Protein AF-A0ABD5YTR4-F1 (afdb_monomer_lite)

Radius of gyration: 25.45 Å; chains: 1; bounding box: 61×33×57 Å

pLDDT: mean 81.11, std 17.21, range [32.84, 97.5]

Secondary structure (DSSP, 8-state):
-----GGGS-HHHHHHHHTT---HHHHHHHHHHHHHTT--HHHHHHHHHHHHHHHTTS--------------HHHHHHHHHHHHHHHHHHHHHHHHHHTSEEEEEEEEEEETTEEEEEEEEEEE--SSGGGPEEEEEEEEE-TT--EEEEEEEEEEETT--------

Foldseek 3Di:
DLPDALVVDDLVRLLVVLVPDLDLVSLVVNLVSCVVPVVDPSSNVSSVVSSVVNVVVDDDDDDDDDDPDPPDPVNVVVVVVQQVVLQVLCQVPVCVVVVFAWPAWDDWDDDPFKIKTKTWTQPDADVVNQFTKIWIKIWIAGNVNHTPDMDTPDIDGNVDDDPPDDD

Sequence (167 aa):
MTAIEPSEHTIDELENEIETIDDPDELQSMFKAEADNKDRKGAKVLIERRLSEVEDGEEESEATTDTDSGMDESDFADREADLIAIRNRVREVAADLIGRDLDGISSIRREEDNWTVVVNLVERHSVPDTQDIIGRYEVHLDSDGEITGYHRLSRYRRSYTDYEGWC

Organism: NCBI:txid2934937

Structure (mmCIF, N/CA/C/O backbone):
data_AF-A0ABD5YTR4-F1
#
_entry.id   AF-A0ABD5YTR4-F1
#
loop_
_atom_site.group_PDB
_atom_site.id
_atom_site.type_symbol
_atom_site.label_atom_id
_atom_site.label_alt_id
_atom_site.label_comp_id
_atom_site.label_asym_id
_atom_site.label_entity_id
_atom_site.label_seq_id
_atom_site.pdbx_PDB_ins_code
_atom_site.Cartn_x
_atom_site.Cartn_y
_atom_site.Cartn_z
_atom_site.occupancy
_atom_site.B_iso_or_equiv
_atom_site.auth_seq_id
_atom_site.auth_comp_id
_atom_site.auth_asym_id
_atom_site.auth_atom_id
_atom_site.pdbx_PDB_model_num
ATOM 1 N N . MET A 1 1 ? 44.044 -4.246 -31.433 1.00 41.69 1 MET A N 1
ATOM 2 C CA . MET A 1 1 ? 44.566 -2.874 -31.271 1.00 41.69 1 MET A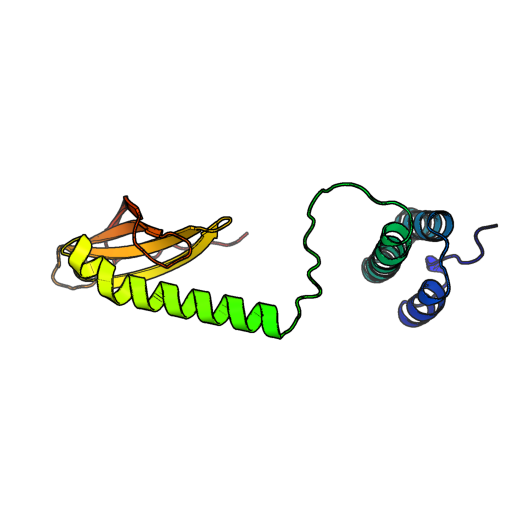 CA 1
ATOM 3 C C . MET A 1 1 ? 43.369 -2.092 -30.793 1.00 41.69 1 MET A C 1
ATOM 5 O O . MET A 1 1 ? 42.509 -1.848 -31.618 1.00 41.69 1 MET A O 1
ATOM 9 N N . THR A 1 2 ? 43.241 -1.848 -29.491 1.00 49.78 2 THR A N 1
ATOM 10 C CA . THR A 1 2 ? 42.126 -1.063 -28.941 1.00 49.78 2 THR A CA 1
ATOM 11 C C . THR A 1 2 ? 42.264 0.342 -29.508 1.00 49.78 2 THR A C 1
ATOM 13 O O . THR A 1 2 ? 43.309 0.963 -29.299 1.00 49.78 2 THR A O 1
ATOM 16 N N . ALA A 1 3 ? 41.329 0.775 -30.351 1.00 60.47 3 ALA A N 1
ATOM 17 C CA . ALA A 1 3 ? 41.557 1.972 -31.157 1.00 60.47 3 ALA A CA 1
ATOM 18 C C . ALA A 1 3 ? 41.200 3.263 -30.408 1.00 60.47 3 ALA A C 1
ATOM 20 O O . ALA A 1 3 ? 41.679 4.329 -30.791 1.00 60.47 3 ALA A O 1
ATOM 21 N N . ILE A 1 4 ? 40.402 3.162 -29.340 1.00 67.69 4 ILE A N 1
ATOM 22 C CA . ILE A 1 4 ? 39.799 4.314 -28.671 1.00 67.69 4 ILE A CA 1
ATOM 23 C C . ILE A 1 4 ? 40.094 4.258 -27.169 1.00 67.69 4 ILE A C 1
ATOM 25 O O . ILE A 1 4 ? 39.755 3.296 -26.478 1.00 67.69 4 ILE A O 1
ATOM 29 N N . GLU A 1 5 ? 40.741 5.305 -26.657 1.00 76.06 5 GLU A N 1
ATOM 30 C CA . GLU A 1 5 ? 40.964 5.500 -25.225 1.00 76.06 5 GLU A CA 1
ATOM 31 C C . GLU A 1 5 ? 39.857 6.405 -24.673 1.00 76.06 5 GLU A C 1
ATOM 33 O O . GLU A 1 5 ? 39.923 7.616 -24.880 1.00 76.06 5 GLU A O 1
ATOM 38 N N . PRO A 1 6 ? 38.861 5.890 -23.929 1.00 73.25 6 PRO A N 1
ATOM 39 C CA . PRO A 1 6 ? 37.705 6.689 -23.514 1.00 73.25 6 PRO A CA 1
ATOM 40 C C . PRO A 1 6 ? 38.107 7.927 -22.703 1.00 73.25 6 PRO A C 1
ATOM 42 O O . PRO A 1 6 ? 37.467 8.977 -22.802 1.00 73.25 6 PRO A O 1
ATOM 45 N N . SER A 1 7 ? 39.220 7.853 -21.963 1.00 75.75 7 SER A N 1
ATOM 46 C CA . SER A 1 7 ? 39.796 8.964 -21.204 1.00 75.75 7 SER A CA 1
ATOM 47 C C . SER A 1 7 ? 40.191 10.174 -22.053 1.00 75.75 7 SER A C 1
ATOM 49 O O . SER A 1 7 ? 40.208 11.282 -21.515 1.00 75.75 7 SER A O 1
ATOM 51 N N . GLU A 1 8 ? 40.488 9.999 -23.339 1.00 81.94 8 GLU A N 1
ATOM 52 C CA . GLU A 1 8 ? 40.930 11.074 -24.238 1.00 81.94 8 GLU A CA 1
ATOM 53 C C . GLU A 1 8 ? 39.763 11.823 -24.904 1.00 81.94 8 GLU A C 1
ATOM 55 O O . GLU A 1 8 ? 39.975 12.890 -25.477 1.00 81.94 8 GLU A O 1
ATOM 60 N N . HIS A 1 9 ? 38.527 11.335 -24.746 1.00 82.31 9 HIS A N 1
ATOM 61 C CA . HIS A 1 9 ? 37.323 11.931 -25.329 1.00 82.31 9 HIS A CA 1
ATOM 62 C C . HIS A 1 9 ? 36.439 12.611 -24.271 1.00 82.31 9 HIS A C 1
ATOM 64 O O . HIS A 1 9 ? 36.420 12.244 -23.081 1.00 82.31 9 HIS A O 1
ATOM 70 N N . THR A 1 10 ? 35.694 13.639 -24.691 1.00 84.62 10 THR A N 1
ATOM 71 C CA . THR A 1 10 ? 34.573 14.172 -23.898 1.00 84.62 10 THR A CA 1
ATOM 72 C C . THR A 1 10 ? 33.401 13.185 -23.892 1.00 84.62 10 THR A C 1
ATOM 74 O O . THR A 1 10 ? 33.370 12.257 -24.690 1.00 84.62 10 THR A O 1
ATOM 77 N N . ILE A 1 11 ? 32.448 13.347 -22.968 1.00 80.62 11 ILE A N 1
ATOM 78 C CA . ILE A 1 11 ? 31.315 12.410 -22.835 1.00 80.62 11 ILE A CA 1
ATOM 79 C C . ILE A 1 11 ? 30.480 12.380 -24.125 1.00 80.62 11 ILE A C 1
ATOM 81 O O . ILE A 1 11 ? 30.140 11.299 -24.589 1.00 80.62 11 ILE A O 1
ATOM 85 N N . ASP A 1 12 ? 30.222 13.544 -24.726 1.00 83.12 12 ASP A N 1
ATOM 86 C CA . ASP A 1 12 ? 29.440 13.658 -25.962 1.00 83.12 12 ASP A CA 1
ATOM 87 C C . ASP A 1 12 ? 30.175 13.059 -27.178 1.00 83.12 12 ASP A C 1
ATOM 89 O O . ASP A 1 12 ? 29.565 12.441 -28.048 1.00 83.12 12 ASP A O 1
ATOM 93 N N . GLU A 1 13 ? 31.501 13.217 -27.254 1.00 80.31 13 GLU A N 1
ATOM 94 C CA . GLU A 1 13 ? 32.315 12.599 -28.313 1.00 80.31 13 GLU A CA 1
ATOM 95 C C . GLU A 1 13 ? 32.375 11.079 -28.154 1.00 80.31 13 GLU A C 1
ATOM 97 O O . GLU A 1 13 ? 32.257 10.352 -29.137 1.00 80.31 13 GLU A O 1
ATOM 102 N N . LEU A 1 14 ? 32.516 10.612 -26.913 1.00 85.44 14 LEU A N 1
ATOM 103 C CA . LEU A 1 14 ? 32.580 9.198 -26.577 1.00 85.44 14 LEU A CA 1
ATOM 104 C C . LEU A 1 14 ? 31.257 8.476 -26.874 1.00 85.44 14 LEU A C 1
ATOM 106 O O . LEU A 1 14 ? 31.293 7.346 -27.343 1.00 85.44 14 LEU A O 1
ATOM 110 N N . GLU A 1 15 ? 30.107 9.119 -26.643 1.00 83.88 15 GLU A N 1
ATOM 111 C CA . GLU A 1 15 ? 28.789 8.560 -26.979 1.00 83.88 15 GLU A CA 1
ATOM 112 C C . GLU A 1 15 ? 28.691 8.208 -28.470 1.00 83.88 15 GLU A C 1
ATOM 114 O O . GLU A 1 15 ? 28.446 7.053 -28.806 1.00 83.88 15 GLU A O 1
ATOM 119 N N . ASN A 1 16 ? 28.992 9.168 -29.351 1.00 85.06 16 ASN A N 1
ATOM 120 C CA . ASN A 1 16 ? 28.934 8.959 -30.802 1.00 85.06 16 ASN A CA 1
ATOM 121 C C . ASN A 1 16 ? 29.906 7.872 -31.284 1.00 85.06 16 ASN A C 1
ATOM 123 O O . ASN A 1 16 ? 29.646 7.194 -32.276 1.00 85.06 16 ASN A O 1
ATOM 127 N N . GLU A 1 17 ? 31.060 7.739 -30.628 1.00 83.38 17 GLU A N 1
ATOM 128 C CA . GLU A 1 17 ? 32.090 6.788 -31.039 1.00 83.38 17 GLU A CA 1
ATOM 129 C C . GLU A 1 17 ? 31.747 5.359 -30.591 1.00 83.38 17 GLU A C 1
ATOM 131 O O . GLU A 1 17 ? 31.846 4.427 -31.389 1.00 83.38 17 GLU A O 1
ATOM 136 N N . ILE A 1 18 ? 31.235 5.199 -29.364 1.00 88.12 18 ILE A N 1
ATOM 137 C CA . ILE A 1 18 ? 30.754 3.923 -28.809 1.00 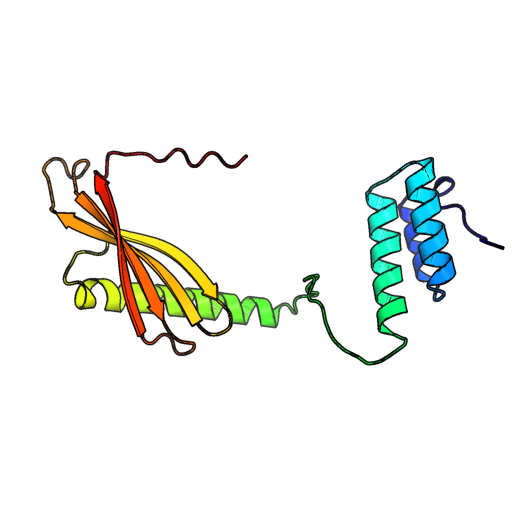88.12 18 ILE A CA 1
ATOM 138 C C . ILE A 1 18 ? 29.589 3.353 -29.626 1.00 88.12 18 ILE A C 1
ATOM 140 O O . ILE A 1 18 ? 29.544 2.146 -29.859 1.00 88.12 18 ILE A O 1
ATOM 144 N N . GLU A 1 19 ? 28.667 4.195 -30.103 1.00 85.62 19 GLU A N 1
ATOM 145 C CA . GLU A 1 19 ? 27.536 3.752 -30.934 1.00 85.62 19 GLU A CA 1
ATOM 146 C C . GLU A 1 19 ? 27.977 3.021 -32.215 1.00 85.62 19 GLU A C 1
ATOM 148 O O . GLU A 1 19 ? 27.234 2.199 -32.743 1.00 85.62 19 GLU A O 1
ATOM 153 N N . THR A 1 20 ? 29.195 3.273 -32.707 1.00 83.75 20 THR A N 1
ATOM 154 C CA . THR A 1 20 ? 29.733 2.624 -33.916 1.00 83.75 20 THR A CA 1
ATOM 155 C C . THR A 1 20 ? 30.479 1.314 -33.659 1.00 83.75 20 THR A C 1
ATOM 157 O O . THR A 1 20 ? 30.909 0.667 -34.614 1.00 83.75 20 THR A O 1
ATOM 160 N N . ILE A 1 21 ? 30.650 0.927 -32.391 1.00 86.00 21 ILE A N 1
ATOM 161 C CA . ILE A 1 21 ? 31.361 -0.288 -31.983 1.00 86.00 21 ILE A CA 1
ATOM 162 C C . ILE A 1 21 ? 30.332 -1.390 -31.722 1.00 86.00 21 ILE A C 1
ATOM 164 O O . ILE A 1 21 ? 29.450 -1.226 -30.883 1.00 86.00 21 ILE A O 1
ATOM 168 N N . ASP A 1 22 ? 30.456 -2.503 -32.444 1.00 84.88 22 ASP A N 1
ATOM 169 C CA . ASP A 1 22 ? 29.619 -3.707 -32.307 1.00 84.88 22 ASP A CA 1
ATOM 170 C C . ASP A 1 22 ? 30.404 -4.901 -31.722 1.00 84.88 22 ASP A C 1
ATOM 172 O O . ASP A 1 22 ? 29.929 -6.030 -31.753 1.00 84.88 22 ASP A O 1
ATOM 176 N N . ASP A 1 23 ? 31.633 -4.684 -31.244 1.00 85.44 23 ASP A N 1
ATOM 177 C CA . ASP A 1 23 ? 32.506 -5.733 -30.707 1.00 85.44 23 ASP A CA 1
ATOM 178 C C . ASP A 1 23 ? 32.511 -5.685 -29.161 1.00 85.44 23 ASP A C 1
ATOM 180 O O . ASP A 1 23 ? 32.930 -4.673 -28.579 1.00 85.44 23 ASP A O 1
ATOM 184 N N . PRO A 1 24 ? 32.037 -6.739 -28.467 1.00 84.19 24 PRO A N 1
ATOM 185 C CA . PRO A 1 24 ? 31.904 -6.725 -27.010 1.00 84.19 24 PRO A CA 1
ATOM 186 C C . PRO A 1 24 ? 33.261 -6.768 -26.290 1.00 84.19 24 PRO A C 1
ATOM 188 O O . PRO A 1 24 ? 33.425 -6.144 -25.238 1.00 84.19 24 PRO A O 1
ATOM 191 N N . ASP A 1 25 ? 34.270 -7.433 -26.863 1.00 84.06 25 ASP A N 1
ATOM 192 C CA . ASP A 1 25 ? 35.627 -7.478 -26.307 1.00 84.06 25 ASP A CA 1
ATOM 193 C C . ASP A 1 25 ? 36.282 -6.081 -26.326 1.00 84.06 25 ASP A C 1
ATOM 195 O O . ASP A 1 25 ? 37.015 -5.695 -25.398 1.00 84.06 25 ASP A O 1
ATOM 199 N N . GLU A 1 26 ? 36.009 -5.291 -27.368 1.00 85.62 26 GLU A N 1
ATOM 200 C CA . GLU A 1 26 ? 36.447 -3.900 -27.470 1.00 85.62 26 GLU A CA 1
ATOM 201 C C . GLU A 1 26 ? 35.757 -3.014 -26.421 1.00 85.62 26 GLU A C 1
ATOM 203 O O . GLU A 1 26 ? 36.444 -2.315 -25.667 1.00 85.62 26 GLU A O 1
ATOM 208 N N . LEU A 1 27 ? 34.432 -3.115 -26.279 1.00 87.69 27 LEU A N 1
ATOM 209 C CA . LEU A 1 27 ? 33.657 -2.370 -25.277 1.00 87.69 27 LEU A CA 1
ATOM 210 C C . LEU A 1 27 ? 34.077 -2.714 -23.836 1.00 87.69 27 LEU A C 1
ATOM 212 O O . LEU A 1 27 ? 34.276 -1.818 -23.008 1.00 87.69 27 LEU A O 1
ATOM 216 N N . GLN A 1 28 ? 34.323 -3.992 -23.534 1.00 87.00 28 GLN A N 1
ATOM 217 C CA . GLN A 1 28 ? 34.813 -4.429 -22.223 1.00 87.00 28 GLN A CA 1
ATOM 218 C C . GLN A 1 28 ? 36.216 -3.874 -21.918 1.00 87.00 28 GLN A C 1
ATOM 220 O O . GLN A 1 28 ? 36.509 -3.445 -20.792 1.00 87.00 28 GLN A O 1
ATOM 225 N N . SER A 1 29 ? 37.088 -3.827 -22.929 1.00 85.69 29 SER A N 1
ATOM 226 C CA . SER A 1 29 ? 38.416 -3.219 -22.813 1.00 85.69 29 SER A CA 1
ATOM 227 C C . SER A 1 29 ? 38.331 -1.715 -22.529 1.00 85.69 29 SER A C 1
ATOM 229 O O . SER A 1 29 ? 39.086 -1.208 -21.693 1.00 85.69 29 SER A O 1
ATOM 231 N N . MET A 1 30 ? 37.390 -1.007 -23.163 1.00 86.00 30 MET A N 1
ATOM 232 C CA . MET A 1 30 ? 37.139 0.418 -22.918 1.00 86.00 30 MET A CA 1
ATOM 233 C C . MET A 1 30 ? 36.603 0.667 -21.505 1.00 86.00 30 MET A C 1
ATOM 235 O O . MET A 1 30 ? 37.095 1.561 -20.815 1.00 86.00 30 MET A O 1
ATOM 239 N N . PHE A 1 31 ? 35.659 -0.148 -21.028 1.00 86.25 31 PHE A N 1
ATOM 240 C CA . PHE A 1 31 ? 35.114 -0.024 -19.672 1.00 86.25 31 PHE A CA 1
ATOM 241 C C . PHE A 1 31 ? 36.212 -0.149 -18.612 1.00 86.25 31 PHE A C 1
ATOM 243 O O . PHE A 1 31 ? 36.304 0.655 -17.678 1.00 86.25 31 PHE A O 1
ATOM 250 N N . LYS A 1 32 ? 37.094 -1.139 -18.788 1.00 84.06 32 LYS A N 1
ATOM 251 C CA . LYS A 1 32 ? 38.245 -1.348 -17.913 1.00 84.06 32 LYS A CA 1
ATOM 252 C C . LYS A 1 32 ? 39.224 -0.173 -17.968 1.00 84.06 32 LYS A C 1
ATOM 254 O O . LYS A 1 32 ? 39.640 0.312 -16.919 1.00 84.06 32 LYS A O 1
ATOM 259 N N . ALA A 1 33 ? 39.538 0.328 -19.163 1.00 85.56 33 ALA A N 1
ATOM 260 C CA . ALA A 1 33 ? 40.408 1.489 -19.327 1.00 85.56 33 ALA A CA 1
ATOM 261 C C . ALA A 1 33 ? 39.838 2.754 -18.656 1.00 85.56 33 ALA A C 1
ATOM 263 O O . ALA A 1 33 ? 40.581 3.489 -18.006 1.00 85.56 33 ALA A O 1
ATOM 264 N N . GLU A 1 34 ? 38.525 2.996 -18.744 1.00 85.94 34 GLU A N 1
ATOM 265 C CA . GLU A 1 34 ? 37.883 4.115 -18.045 1.00 85.94 34 GLU A CA 1
ATOM 266 C C . GLU A 1 34 ? 37.918 3.914 -16.521 1.00 85.94 34 GLU A C 1
ATOM 268 O O . GLU A 1 34 ? 38.181 4.872 -15.796 1.00 85.94 34 GLU A O 1
ATOM 273 N N . ALA A 1 35 ? 37.718 2.684 -16.028 1.00 83.44 35 ALA A N 1
ATOM 274 C CA . ALA A 1 35 ? 37.803 2.356 -14.603 1.00 83.44 35 ALA A CA 1
ATOM 275 C C . ALA A 1 35 ? 39.207 2.549 -14.011 1.00 83.44 35 ALA A C 1
ATOM 277 O O . ALA A 1 35 ? 39.326 3.024 -12.884 1.00 83.44 35 ALA A O 1
ATOM 278 N N . ASP A 1 36 ? 40.250 2.203 -14.766 1.00 81.50 36 ASP A N 1
ATOM 279 C CA . ASP A 1 36 ? 41.644 2.321 -14.333 1.00 81.50 36 ASP A CA 1
ATOM 280 C C . ASP A 1 36 ? 42.201 3.756 -14.470 1.00 81.50 36 ASP A C 1
ATOM 282 O O . ASP A 1 36 ? 43.234 4.074 -13.876 1.00 81.50 36 ASP A O 1
ATOM 286 N N . ASN A 1 37 ? 41.539 4.632 -15.240 1.00 81.31 37 ASN A N 1
ATOM 287 C CA . ASN A 1 37 ? 42.034 5.974 -15.567 1.00 81.31 37 ASN A CA 1
ATOM 288 C C . ASN A 1 37 ? 41.247 7.100 -14.868 1.00 81.31 37 ASN A C 1
ATOM 290 O O . ASN A 1 37 ? 41.638 7.546 -13.788 1.00 81.31 37 ASN A O 1
ATOM 294 N N . LYS A 1 38 ? 40.156 7.593 -15.475 1.00 79.19 38 LYS A N 1
ATOM 295 C CA . LYS A 1 38 ? 39.398 8.760 -14.974 1.00 79.19 38 LYS A CA 1
ATOM 296 C C . LYS A 1 38 ? 38.159 8.390 -14.155 1.00 79.19 38 LYS A C 1
ATOM 298 O O . LYS A 1 38 ? 37.623 9.270 -13.483 1.00 79.19 38 LYS A O 1
ATOM 303 N N . ASP A 1 39 ? 37.716 7.135 -14.212 1.00 81.19 39 ASP A N 1
ATOM 304 C CA . ASP A 1 39 ? 36.553 6.588 -13.504 1.00 81.19 39 ASP A CA 1
ATOM 305 C C . ASP A 1 39 ? 35.298 7.477 -13.615 1.00 81.19 39 ASP A C 1
ATOM 307 O O . ASP A 1 39 ? 34.561 7.720 -12.652 1.00 81.19 39 ASP A O 1
ATOM 311 N N . ARG A 1 40 ? 35.056 8.044 -14.804 1.00 83.50 40 ARG A N 1
ATOM 312 C CA . ARG A 1 40 ? 33.912 8.934 -15.003 1.00 83.50 40 ARG A CA 1
ATOM 313 C C . ARG A 1 40 ? 32.657 8.087 -15.120 1.00 83.50 40 ARG A C 1
ATOM 315 O O . ARG A 1 40 ? 32.442 7.407 -16.119 1.00 83.50 40 ARG A O 1
ATOM 322 N N . LYS A 1 41 ? 31.777 8.208 -14.126 1.00 81.69 41 LYS A N 1
ATOM 323 C CA . LYS A 1 41 ? 30.485 7.504 -14.087 1.00 81.69 41 LYS A CA 1
ATOM 324 C C . LYS A 1 41 ? 29.676 7.652 -15.380 1.00 81.69 41 LYS A C 1
ATOM 326 O O . LYS A 1 41 ? 29.127 6.670 -15.849 1.00 81.69 41 LYS A O 1
ATOM 331 N N . GLY A 1 42 ? 29.655 8.848 -15.978 1.00 80.88 42 GLY A N 1
ATOM 332 C CA . GLY A 1 42 ? 28.947 9.085 -17.242 1.00 80.88 42 GLY A CA 1
ATOM 333 C C . GLY A 1 42 ? 29.511 8.279 -18.417 1.00 80.88 42 GLY A C 1
ATOM 334 O O . GLY A 1 42 ? 28.748 7.671 -19.150 1.00 80.88 42 GLY A O 1
ATOM 335 N N . ALA A 1 43 ? 30.838 8.204 -18.551 1.00 83.75 43 ALA A N 1
ATOM 336 C CA . ALA A 1 43 ? 31.485 7.413 -19.599 1.00 83.75 43 ALA A CA 1
ATOM 337 C C . ALA A 1 43 ? 31.252 5.906 -19.399 1.00 83.75 43 ALA A C 1
ATOM 339 O O . ALA A 1 43 ? 30.966 5.195 -20.353 1.00 83.75 43 ALA A O 1
ATOM 340 N N . LYS A 1 44 ? 31.306 5.429 -18.149 1.00 83.56 44 LYS A N 1
ATOM 341 C CA . LYS A 1 44 ? 31.027 4.026 -17.813 1.00 83.56 44 LYS A CA 1
ATOM 342 C C . LYS A 1 44 ? 29.609 3.599 -18.169 1.00 83.56 44 LYS A C 1
ATOM 344 O O . LYS A 1 44 ? 29.455 2.544 -18.761 1.00 83.56 44 LYS A O 1
ATOM 349 N N . VAL A 1 45 ? 28.613 4.429 -17.854 1.00 86.50 45 VAL A N 1
ATOM 350 C CA . VAL A 1 45 ? 27.205 4.154 -18.183 1.00 86.50 45 VAL A CA 1
ATOM 351 C C . VAL A 1 45 ? 26.999 4.061 -19.697 1.00 86.50 45 VAL A C 1
ATOM 353 O O . VAL A 1 45 ? 26.290 3.176 -20.157 1.00 86.50 45 VAL A O 1
ATOM 356 N N . LEU A 1 46 ? 27.649 4.927 -20.484 1.00 87.56 46 LEU A N 1
ATOM 357 C CA . LEU A 1 46 ? 27.561 4.870 -21.948 1.00 87.56 46 LEU A CA 1
ATOM 358 C C . LEU A 1 46 ? 28.166 3.580 -22.522 1.00 87.56 46 LEU A C 1
ATOM 360 O O . LEU A 1 46 ? 27.564 2.970 -23.401 1.00 87.56 46 LEU A O 1
ATOM 364 N N . ILE A 1 47 ? 29.330 3.160 -22.010 1.00 87.94 47 ILE A N 1
ATOM 365 C CA . ILE A 1 47 ? 30.003 1.923 -22.442 1.00 87.94 47 ILE A CA 1
ATOM 366 C C . ILE A 1 47 ? 29.197 0.689 -22.015 1.00 87.94 47 ILE A C 1
ATOM 368 O O . ILE A 1 47 ? 29.011 -0.219 -22.814 1.00 87.94 47 ILE A O 1
ATOM 372 N N . GLU A 1 48 ? 28.703 0.666 -20.775 1.00 86.19 48 GLU A N 1
ATOM 373 C CA . GLU A 1 48 ? 27.904 -0.431 -20.213 1.00 86.19 48 GLU A CA 1
ATOM 374 C C . GLU A 1 48 ? 26.585 -0.619 -20.970 1.00 86.19 48 GLU A C 1
ATOM 376 O O . GLU A 1 48 ? 26.254 -1.742 -21.340 1.00 86.19 48 GLU A O 1
ATOM 381 N N . ARG A 1 49 ? 25.887 0.482 -21.291 1.00 86.12 49 ARG A N 1
ATOM 382 C CA . ARG A 1 49 ? 24.672 0.458 -22.116 1.00 86.12 49 ARG A CA 1
ATOM 383 C C . ARG A 1 49 ? 24.933 -0.213 -23.462 1.00 86.12 49 ARG A C 1
ATOM 385 O O . ARG A 1 49 ? 24.217 -1.134 -23.833 1.00 86.12 49 ARG A O 1
ATOM 392 N N . ARG A 1 50 ? 25.986 0.214 -24.165 1.00 88.38 50 ARG A N 1
ATOM 393 C CA . ARG A 1 50 ? 26.308 -0.336 -25.484 1.00 88.38 50 ARG A CA 1
ATOM 394 C C . ARG A 1 50 ? 26.758 -1.792 -25.421 1.00 88.38 50 ARG A C 1
ATOM 396 O O . ARG A 1 50 ? 26.412 -2.569 -26.303 1.00 88.38 50 ARG A O 1
ATOM 403 N N . LEU A 1 51 ? 27.528 -2.152 -24.394 1.00 87.38 51 LEU A N 1
ATOM 404 C CA . LEU A 1 51 ? 27.984 -3.520 -24.171 1.00 87.38 51 LEU A CA 1
ATOM 405 C C . LEU A 1 51 ? 26.786 -4.465 -23.994 1.00 87.38 51 LEU A C 1
ATOM 407 O O . LEU A 1 51 ? 26.739 -5.484 -24.672 1.00 87.38 51 LEU A O 1
ATOM 411 N N . SER A 1 52 ? 25.779 -4.067 -23.209 1.00 80.94 52 SER A N 1
ATOM 412 C CA . SER A 1 52 ? 24.515 -4.810 -23.090 1.00 80.94 52 SER A CA 1
ATOM 413 C C . SER A 1 52 ? 23.826 -4.994 -24.445 1.00 80.94 52 SER A C 1
ATOM 415 O O . SER A 1 52 ? 23.448 -6.106 -24.790 1.00 80.94 52 SER A O 1
ATOM 417 N N . GLU A 1 53 ? 23.710 -3.929 -25.248 1.00 84.62 53 GLU A N 1
ATOM 418 C CA . GLU A 1 53 ? 23.048 -3.988 -26.562 1.00 84.62 53 GLU A CA 1
ATOM 419 C C . GLU A 1 53 ? 23.730 -4.948 -27.552 1.00 84.62 53 GLU A C 1
ATOM 421 O O . GLU A 1 53 ? 23.069 -5.495 -28.436 1.00 84.62 53 GLU A O 1
ATOM 426 N N . VAL A 1 54 ? 25.049 -5.124 -27.436 1.00 81.38 54 VAL A N 1
ATOM 427 C CA . VAL A 1 54 ? 25.845 -6.010 -28.297 1.00 81.38 54 VAL A CA 1
ATOM 428 C C . VAL A 1 54 ? 25.851 -7.446 -27.766 1.00 81.38 54 VAL A C 1
ATOM 430 O O . VAL A 1 54 ? 25.700 -8.379 -28.553 1.00 81.38 54 VAL A O 1
ATOM 433 N N . GLU A 1 55 ? 25.980 -7.635 -26.449 1.00 69.62 55 GLU A N 1
ATOM 434 C CA . GLU A 1 55 ? 25.972 -8.958 -25.808 1.00 69.62 55 GLU A CA 1
ATOM 435 C C . GLU A 1 55 ? 24.597 -9.649 -25.910 1.00 69.62 55 GLU A C 1
ATOM 437 O O . GLU A 1 55 ? 24.544 -10.860 -26.106 1.00 69.62 55 GLU A O 1
ATOM 442 N N . ASP A 1 56 ? 23.487 -8.900 -25.904 1.00 60.38 56 ASP A N 1
ATOM 443 C CA . ASP A 1 56 ? 22.135 -9.444 -26.136 1.00 60.38 56 ASP A CA 1
ATOM 444 C C . ASP A 1 56 ? 21.907 -9.945 -27.585 1.00 60.38 56 ASP A C 1
ATOM 446 O O . ASP A 1 56 ? 20.904 -10.604 -27.882 1.00 60.38 56 ASP A O 1
ATOM 450 N N . GLY A 1 57 ? 22.823 -9.642 -28.515 1.00 53.78 57 GLY A N 1
ATOM 451 C CA . GLY A 1 57 ? 22.752 -10.044 -29.923 1.00 53.78 57 GLY A CA 1
ATOM 452 C C . GLY A 1 57 ? 23.356 -11.417 -30.244 1.00 53.78 57 GLY A C 1
ATOM 453 O O . GLY A 1 57 ? 23.075 -11.962 -31.318 1.00 53.78 57 GLY A O 1
ATOM 454 N N . GLU A 1 58 ? 24.155 -11.998 -29.343 1.00 52.97 58 GLU A N 1
ATOM 455 C CA . GLU A 1 58 ? 24.879 -13.254 -29.562 1.00 52.97 58 GLU A CA 1
ATOM 456 C C . GLU A 1 58 ? 24.613 -14.260 -28.421 1.00 52.97 58 GLU A C 1
ATOM 458 O O . GLU A 1 58 ? 25.274 -14.260 -27.393 1.00 52.97 58 GLU A O 1
ATOM 463 N N . GLU A 1 59 ? 23.671 -15.176 -28.681 1.00 40.81 59 GLU A N 1
ATOM 464 C CA . GLU A 1 59 ? 23.323 -16.408 -27.936 1.00 40.81 59 GLU A CA 1
ATOM 465 C C . GLU A 1 59 ? 22.061 -16.390 -27.041 1.00 40.81 59 GLU A C 1
ATOM 467 O O . GLU A 1 59 ? 21.968 -15.763 -25.990 1.00 40.81 59 GLU A O 1
ATOM 472 N N . GLU A 1 60 ? 21.081 -17.214 -27.443 1.00 46.88 60 GLU A N 1
ATOM 473 C CA . GLU A 1 60 ? 20.008 -17.719 -26.581 1.00 46.88 60 GLU A CA 1
ATOM 474 C C . GLU A 1 60 ? 20.596 -18.513 -25.390 1.00 46.88 60 GLU A C 1
ATOM 476 O O . GLU A 1 60 ? 21.154 -19.586 -25.605 1.00 46.88 60 GLU A O 1
ATOM 481 N N . SER A 1 61 ? 20.399 -18.071 -24.139 1.00 36.09 61 SER A N 1
ATOM 482 C CA . SER A 1 61 ? 19.677 -18.823 -23.083 1.00 36.09 61 SER A CA 1
ATOM 483 C C . SER A 1 61 ? 19.856 -18.226 -21.672 1.00 36.09 61 SER A C 1
ATOM 485 O O . SER A 1 61 ? 20.968 -18.115 -21.170 1.00 36.09 61 SER A O 1
ATOM 487 N N . GLU A 1 62 ? 18.716 -17.967 -21.026 1.00 41.53 62 GLU A N 1
ATOM 488 C CA . GLU A 1 62 ? 18.431 -17.987 -19.577 1.00 41.53 62 GLU A CA 1
ATOM 489 C C . GLU A 1 62 ? 19.256 -17.121 -18.593 1.00 41.53 62 GLU A C 1
ATOM 491 O O . GLU A 1 62 ? 20.194 -17.564 -17.940 1.00 41.53 62 GLU A O 1
ATOM 496 N N . ALA A 1 63 ? 18.680 -15.939 -18.340 1.00 51.62 63 ALA A N 1
ATOM 497 C CA . ALA A 1 63 ? 18.209 -15.461 -17.033 1.00 51.62 63 ALA A CA 1
ATOM 498 C C . ALA A 1 63 ? 19.224 -15.202 -15.902 1.00 51.62 63 ALA A C 1
ATOM 500 O O . ALA A 1 63 ? 19.512 -16.085 -15.098 1.00 51.62 63 ALA A O 1
ATOM 501 N N . THR A 1 64 ? 19.490 -13.912 -15.664 1.00 38.75 64 THR A N 1
ATOM 502 C CA . THR A 1 64 ? 19.130 -13.260 -14.390 1.00 38.75 64 THR A CA 1
ATOM 503 C C . THR A 1 64 ? 18.718 -11.811 -14.635 1.00 38.75 64 THR A C 1
ATOM 505 O O . THR A 1 64 ? 19.462 -11.036 -15.221 1.00 38.75 64 THR A O 1
ATOM 508 N N . THR A 1 65 ? 17.516 -11.476 -14.178 1.00 46.62 65 THR A N 1
ATOM 509 C CA . THR A 1 65 ? 16.907 -10.146 -14.157 1.00 46.62 65 THR A CA 1
ATOM 510 C C . THR A 1 65 ? 17.772 -9.137 -13.405 1.00 46.62 65 THR A C 1
ATOM 512 O O . THR A 1 65 ? 17.856 -9.206 -12.182 1.00 46.62 65 THR A O 1
ATOM 515 N N . ASP A 1 66 ? 18.305 -8.154 -14.122 1.00 38.56 66 ASP A N 1
ATOM 516 C CA . ASP A 1 66 ? 18.468 -6.805 -13.594 1.00 38.56 66 ASP A CA 1
ATOM 517 C C . ASP A 1 66 ? 17.693 -5.862 -14.515 1.00 38.56 66 ASP A C 1
ATOM 519 O O . ASP A 1 66 ? 17.929 -5.745 -15.714 1.00 38.56 66 ASP A O 1
ATOM 523 N N . THR A 1 67 ? 16.642 -5.304 -13.932 1.00 46.12 67 THR A N 1
ATOM 524 C CA . THR A 1 67 ? 15.652 -4.439 -14.554 1.00 46.12 67 THR A CA 1
ATOM 525 C C . THR A 1 67 ? 16.303 -3.125 -14.980 1.00 46.12 67 THR A C 1
ATOM 527 O O . THR A 1 67 ? 16.344 -2.185 -14.191 1.00 46.12 67 THR A O 1
ATOM 530 N N . ASP A 1 68 ? 16.722 -3.021 -16.239 1.00 39.88 68 ASP A N 1
ATOM 531 C CA . ASP A 1 68 ? 16.629 -1.758 -16.974 1.00 39.88 68 ASP A CA 1
ATOM 532 C C . ASP A 1 68 ? 15.471 -1.892 -17.958 1.00 39.88 68 ASP A C 1
ATOM 534 O O . ASP A 1 68 ? 15.579 -2.350 -19.094 1.00 39.88 68 ASP A O 1
ATOM 538 N N . SER A 1 69 ? 14.278 -1.615 -17.442 1.00 46.62 69 SER A N 1
ATOM 539 C CA . SER A 1 69 ? 13.106 -1.534 -18.287 1.00 46.62 69 SER A CA 1
ATOM 540 C C . SER A 1 69 ? 13.224 -0.278 -19.139 1.00 46.62 69 SER A C 1
ATOM 542 O O . SER A 1 69 ? 12.918 0.824 -18.682 1.00 46.62 69 SER A O 1
ATOM 544 N N . GLY A 1 70 ? 13.519 -0.475 -20.422 1.00 47.19 70 GLY A N 1
ATOM 545 C CA . GLY A 1 70 ? 12.824 0.254 -21.477 1.00 47.19 70 GLY A CA 1
ATOM 546 C C . GLY A 1 70 ? 11.325 -0.005 -21.329 1.00 47.19 70 GLY A C 1
ATOM 547 O O . GLY A 1 70 ? 10.747 -0.818 -22.043 1.00 47.19 70 GLY A O 1
ATOM 548 N N . MET A 1 71 ? 10.711 0.592 -20.308 1.00 47.28 71 MET A N 1
ATOM 549 C CA . MET A 1 71 ? 9.298 0.433 -20.042 1.00 47.28 71 MET A CA 1
ATOM 550 C C . MET A 1 71 ? 8.556 1.174 -21.142 1.00 47.28 71 MET A C 1
ATOM 552 O O . MET A 1 71 ? 8.611 2.400 -21.251 1.00 47.28 71 MET A O 1
ATOM 556 N N . ASP A 1 72 ? 7.866 0.396 -21.960 1.00 51.62 72 ASP A N 1
ATOM 557 C CA . ASP A 1 72 ? 6.857 0.906 -22.859 1.00 51.62 72 ASP A CA 1
ATOM 558 C C . ASP A 1 72 ? 5.850 1.755 -22.051 1.00 51.62 72 ASP A C 1
ATOM 560 O O . ASP A 1 72 ? 5.358 1.343 -20.997 1.00 51.62 72 ASP A O 1
ATOM 56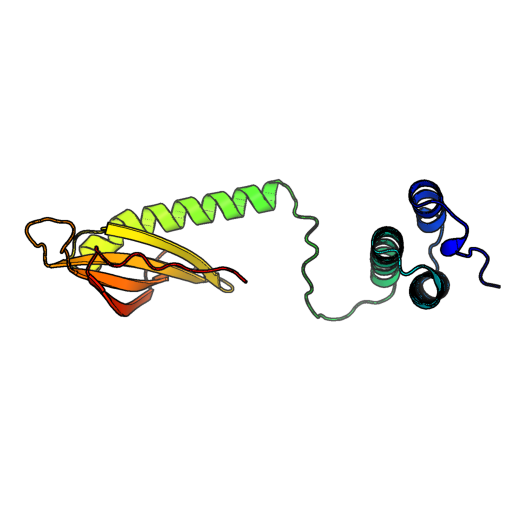4 N N . GLU A 1 73 ? 5.571 2.977 -22.514 1.00 57.06 73 GLU A N 1
ATOM 565 C CA . GLU A 1 73 ? 4.666 3.922 -21.839 1.00 57.06 73 GLU A CA 1
ATOM 566 C C . GLU A 1 73 ? 3.269 3.318 -21.586 1.00 57.06 73 GLU A C 1
ATOM 568 O O . GLU A 1 73 ? 2.578 3.720 -20.647 1.00 57.06 73 GLU A O 1
ATOM 573 N N . SER A 1 74 ? 2.844 2.332 -22.387 1.00 58.66 74 SER A N 1
ATOM 574 C CA . SER A 1 74 ? 1.579 1.625 -22.169 1.00 58.66 74 SER A CA 1
ATOM 575 C C . SER A 1 74 ? 1.652 0.619 -21.017 1.00 58.66 74 SER A C 1
ATOM 577 O O . SER A 1 74 ? 0.700 0.513 -20.246 1.00 58.66 74 SER A O 1
ATOM 579 N N . ASP A 1 75 ? 2.800 -0.027 -20.819 1.00 66.81 75 ASP A N 1
ATOM 580 C CA . ASP A 1 75 ? 3.071 -0.964 -19.724 1.00 66.81 75 ASP A CA 1
ATOM 581 C C . ASP A 1 75 ? 3.097 -0.251 -18.356 1.00 66.81 75 ASP A C 1
ATOM 583 O O . ASP A 1 75 ? 2.692 -0.807 -17.329 1.00 66.81 75 ASP A O 1
ATOM 587 N N . PHE A 1 76 ? 3.558 1.003 -18.313 1.00 58.12 76 PHE A N 1
ATOM 588 C CA . PHE A 1 76 ? 3.463 1.840 -17.111 1.00 58.12 76 PHE A CA 1
ATOM 589 C C . PHE A 1 76 ? 2.023 2.244 -16.796 1.00 58.12 76 PHE A C 1
ATOM 591 O O . PHE A 1 76 ? 1.607 2.177 -15.636 1.00 58.12 76 PHE A O 1
ATOM 598 N N . ALA A 1 77 ? 1.264 2.657 -17.813 1.00 64.44 77 ALA A N 1
ATOM 599 C CA . ALA A 1 77 ? -0.125 3.067 -17.642 1.00 64.44 77 ALA A CA 1
ATOM 600 C C . ALA A 1 77 ? -1.007 1.912 -17.136 1.00 64.44 77 ALA A C 1
ATOM 602 O O . ALA A 1 77 ? -1.867 2.128 -16.280 1.00 64.44 77 ALA A O 1
ATOM 603 N N . ASP A 1 78 ? -0.761 0.692 -17.616 1.00 75.44 78 ASP A N 1
ATOM 604 C CA . ASP A 1 78 ? -1.471 -0.516 -17.186 1.00 75.44 78 ASP A CA 1
ATOM 605 C C . ASP A 1 78 ? -1.197 -0.831 -15.701 1.00 75.44 78 ASP A C 1
ATOM 607 O O . ASP A 1 78 ? -2.122 -0.951 -14.895 1.00 75.44 78 ASP A O 1
ATOM 611 N N . ARG A 1 79 ? 0.079 -0.795 -15.283 1.00 76.31 79 ARG A N 1
ATOM 612 C CA . ARG A 1 79 ? 0.462 -0.979 -13.868 1.00 76.31 79 ARG A CA 1
ATOM 613 C C . ARG A 1 79 ? -0.102 0.106 -12.946 1.00 76.31 79 ARG A C 1
ATOM 615 O O . ARG A 1 79 ? -0.453 -0.183 -11.800 1.00 76.31 79 ARG A O 1
ATOM 622 N N . GLU A 1 80 ? -0.182 1.357 -13.401 1.00 77.62 80 GLU A N 1
ATOM 623 C CA . GLU A 1 80 ? -0.794 2.439 -12.619 1.00 77.62 80 GLU A CA 1
ATOM 624 C C . GLU A 1 80 ? -2.309 2.231 -12.456 1.00 77.62 80 GLU A C 1
ATOM 626 O O . GLU A 1 80 ? -2.851 2.414 -11.358 1.00 77.62 80 GLU A O 1
ATOM 631 N N . ALA A 1 81 ? -2.993 1.805 -13.521 1.00 78.25 81 ALA A N 1
ATOM 632 C CA . ALA A 1 81 ? -4.415 1.485 -13.477 1.00 78.25 81 ALA A CA 1
ATOM 633 C C . ALA A 1 81 ? -4.705 0.350 -12.481 1.00 78.25 81 ALA A C 1
ATOM 635 O O . ALA A 1 81 ? -5.617 0.486 -11.655 1.00 78.25 81 ALA A O 1
ATOM 636 N N . ASP A 1 82 ? -3.878 -0.699 -12.479 1.00 88.31 82 ASP A N 1
ATOM 637 C CA . ASP A 1 82 ? -3.947 -1.800 -11.515 1.00 88.31 82 ASP A CA 1
ATOM 638 C C . ASP A 1 82 ? -3.801 -1.307 -10.067 1.00 88.31 82 ASP A C 1
ATOM 640 O O . ASP A 1 82 ? -4.622 -1.625 -9.202 1.00 88.31 82 ASP A O 1
ATOM 644 N N . LEU A 1 83 ? -2.801 -0.461 -9.786 1.00 91.31 83 LEU A N 1
ATOM 645 C CA . LEU A 1 83 ? -2.581 0.105 -8.448 1.00 91.31 83 LEU A CA 1
ATOM 646 C C . LEU A 1 83 ? -3.805 0.877 -7.943 1.00 91.31 83 LEU A C 1
ATOM 648 O O . LEU A 1 83 ? -4.196 0.763 -6.774 1.00 91.31 83 LEU A O 1
ATOM 652 N N . ILE A 1 84 ? -4.422 1.674 -8.817 1.00 93.50 84 ILE A N 1
ATOM 653 C CA . ILE A 1 84 ? -5.624 2.441 -8.483 1.00 93.50 84 ILE A CA 1
ATOM 654 C C . ILE A 1 84 ? -6.807 1.500 -8.238 1.00 93.50 84 ILE A C 1
ATOM 656 O O . ILE A 1 84 ? -7.555 1.714 -7.274 1.00 93.50 84 ILE A O 1
ATOM 660 N N . ALA A 1 85 ? -6.973 0.469 -9.069 1.00 93.56 85 ALA A N 1
ATOM 661 C CA . ALA A 1 85 ? -8.026 -0.529 -8.924 1.00 93.56 85 ALA A CA 1
ATOM 662 C C . ALA A 1 85 ? -7.914 -1.261 -7.578 1.00 93.56 85 ALA A C 1
ATOM 664 O O . ALA A 1 85 ? -8.868 -1.251 -6.793 1.00 93.56 85 ALA A O 1
ATOM 665 N N . ILE A 1 86 ? -6.727 -1.776 -7.247 1.00 95.56 86 ILE A N 1
ATOM 666 C CA . ILE A 1 86 ? -6.447 -2.462 -5.978 1.00 95.56 86 ILE A CA 1
ATOM 667 C C . ILE A 1 86 ? -6.671 -1.533 -4.785 1.00 95.56 86 ILE A C 1
ATOM 669 O O . ILE A 1 86 ? -7.350 -1.902 -3.824 1.00 95.56 86 ILE A O 1
ATOM 673 N N . ARG A 1 87 ? -6.186 -0.286 -4.846 1.00 95.19 87 ARG A N 1
ATOM 674 C CA . ARG A 1 87 ? -6.422 0.704 -3.782 1.00 95.19 87 ARG A CA 1
ATOM 675 C C . ARG A 1 87 ? -7.913 0.907 -3.522 1.00 95.19 87 ARG A C 1
ATOM 677 O O . ARG A 1 87 ? -8.334 0.969 -2.366 1.00 95.19 87 ARG A O 1
ATOM 684 N N . ASN A 1 88 ? -8.703 1.081 -4.580 1.00 95.38 88 ASN A N 1
ATOM 685 C CA . ASN A 1 88 ? -10.139 1.324 -4.454 1.00 95.38 88 ASN A CA 1
ATOM 686 C C . ASN A 1 88 ? -10.848 0.089 -3.891 1.00 95.38 88 ASN A C 1
ATOM 688 O O . ASN A 1 88 ? -11.624 0.219 -2.947 1.00 95.38 88 ASN A O 1
ATOM 692 N N . ARG A 1 89 ? -10.489 -1.104 -4.374 1.00 94.81 89 ARG A N 1
ATOM 693 C CA . ARG A 1 89 ? -11.018 -2.373 -3.872 1.00 94.81 89 ARG A CA 1
ATOM 694 C C . ARG A 1 89 ? -10.764 -2.558 -2.378 1.00 94.81 89 ARG A C 1
ATOM 696 O O . ARG A 1 89 ? -11.679 -2.887 -1.625 1.00 94.81 89 ARG A O 1
ATOM 703 N N . VAL A 1 90 ? -9.545 -2.278 -1.923 1.00 95.50 90 VAL A N 1
ATOM 704 C CA . VAL A 1 90 ? -9.193 -2.357 -0.500 1.00 95.50 90 VAL A CA 1
ATOM 705 C C . VAL A 1 90 ? -9.971 -1.335 0.330 1.00 95.50 90 VAL A C 1
ATOM 707 O O . VAL A 1 90 ? -10.441 -1.677 1.414 1.00 95.50 90 VAL A O 1
ATOM 710 N N . ARG A 1 91 ? -10.161 -0.103 -0.167 1.00 95.12 91 ARG A N 1
ATOM 711 C CA . ARG A 1 91 ? -10.975 0.908 0.534 1.00 95.12 91 ARG A CA 1
ATOM 712 C C . ARG A 1 91 ? -12.418 0.466 0.745 1.00 95.12 91 ARG A C 1
ATOM 714 O O . ARG A 1 91 ? -12.988 0.792 1.780 1.00 95.12 91 ARG A O 1
ATOM 721 N N . GLU A 1 92 ? -12.987 -0.241 -0.223 1.00 93.25 92 GLU A N 1
ATOM 722 C CA . GLU A 1 92 ? -14.364 -0.729 -0.154 1.00 93.25 92 GLU A CA 1
ATOM 723 C C . GLU A 1 92 ? -14.511 -1.905 0.813 1.00 93.25 92 GLU A C 1
ATOM 725 O O . GLU A 1 92 ? -15.472 -1.951 1.569 1.00 93.25 92 GLU A O 1
ATOM 730 N N . VAL A 1 93 ? -13.565 -2.848 0.809 1.00 93.62 93 VAL A N 1
ATOM 731 C CA . VAL A 1 93 ? -13.766 -4.143 1.480 1.00 93.62 93 VAL A CA 1
ATOM 732 C C . VAL A 1 93 ? -13.104 -4.227 2.858 1.00 93.62 93 VAL A C 1
ATOM 734 O O . VAL A 1 93 ? -13.624 -4.905 3.743 1.00 93.62 93 VAL A O 1
ATOM 737 N N . ALA A 1 94 ? -11.971 -3.554 3.091 1.00 91.75 94 ALA A N 1
ATOM 738 C CA . ALA A 1 94 ? -11.172 -3.773 4.304 1.00 91.75 94 ALA A CA 1
ATOM 739 C C . ALA A 1 94 ? -11.911 -3.404 5.603 1.00 91.75 94 ALA A C 1
ATOM 741 O O . ALA A 1 94 ? -11.785 -4.111 6.607 1.00 91.75 94 ALA A O 1
ATOM 742 N N . ALA A 1 95 ? -12.690 -2.317 5.581 1.00 91.88 95 ALA A N 1
ATOM 743 C CA . ALA A 1 95 ? -13.459 -1.870 6.741 1.00 91.88 95 ALA A CA 1
ATOM 744 C C . ALA A 1 95 ? -14.533 -2.895 7.140 1.00 91.88 95 ALA A C 1
ATOM 746 O O . ALA A 1 95 ? -14.651 -3.236 8.318 1.00 91.88 95 ALA A O 1
ATOM 747 N N . ASP A 1 96 ? -15.253 -3.436 6.154 1.00 93.12 96 ASP A N 1
ATOM 748 C CA . ASP A 1 96 ? -16.298 -4.441 6.360 1.00 93.12 96 ASP A CA 1
ATOM 749 C C . ASP A 1 96 ? -15.716 -5.794 6.778 1.00 93.12 96 ASP A C 1
ATOM 751 O O . ASP A 1 96 ? -16.225 -6.432 7.700 1.00 93.12 96 ASP A O 1
ATOM 755 N N . LEU A 1 97 ? -14.611 -6.210 6.151 1.00 92.19 97 LEU A N 1
ATOM 756 C CA . LEU A 1 97 ? -13.930 -7.467 6.461 1.00 92.19 97 LEU A CA 1
ATOM 757 C C . LEU A 1 97 ? -13.471 -7.526 7.923 1.00 92.19 97 LEU A C 1
ATOM 759 O O . LEU A 1 97 ? -13.615 -8.553 8.586 1.00 92.19 97 LEU A O 1
ATOM 763 N N . ILE A 1 98 ? -12.897 -6.431 8.426 1.00 91.06 98 ILE A N 1
ATOM 764 C CA . ILE A 1 98 ? -12.287 -6.382 9.763 1.00 91.06 98 ILE A CA 1
ATOM 765 C C . ILE A 1 98 ? -13.265 -5.804 10.806 1.00 91.06 98 ILE A C 1
ATOM 767 O O . ILE A 1 98 ? -13.062 -5.968 12.014 1.00 91.06 98 ILE A O 1
ATOM 771 N N . GLY A 1 99 ? -14.351 -5.166 10.361 1.00 92.69 99 GLY A N 1
ATOM 772 C CA . GLY A 1 99 ? -15.371 -4.547 11.208 1.00 92.69 99 GLY A CA 1
ATOM 773 C C . GLY A 1 99 ? -14.863 -3.305 11.942 1.00 92.69 99 GLY A C 1
ATOM 774 O O . GLY A 1 99 ? -15.184 -3.109 13.118 1.00 92.69 99 GLY A O 1
ATOM 775 N N . ARG A 1 100 ? -14.005 -2.510 11.292 1.00 94.31 100 ARG A N 1
ATOM 776 C CA . ARG A 1 100 ? -13.344 -1.323 11.862 1.00 94.31 100 ARG A CA 1
ATOM 777 C C . ARG A 1 100 ? -13.296 -0.188 10.849 1.00 94.31 100 ARG A C 1
ATOM 779 O O . ARG A 1 100 ? -13.224 -0.436 9.651 1.00 94.31 100 ARG A O 1
ATOM 786 N N . ASP A 1 101 ? -13.270 1.046 11.343 1.00 93.75 101 ASP A N 1
ATOM 787 C CA . ASP A 1 101 ? -13.164 2.226 10.486 1.00 93.75 101 ASP A CA 1
ATOM 788 C C . ASP A 1 101 ? -11.784 2.271 9.824 1.00 93.75 101 ASP A C 1
ATOM 790 O O . ASP A 1 101 ? -10.758 2.217 10.509 1.00 93.75 101 ASP A O 1
ATOM 794 N N . LEU A 1 102 ? -11.753 2.377 8.496 1.00 95.19 102 LEU A N 1
ATOM 795 C CA . LEU A 1 102 ? -10.513 2.567 7.752 1.00 95.19 102 LEU A CA 1
ATOM 796 C C . LEU A 1 102 ? -9.972 3.975 8.015 1.00 95.19 102 LEU A C 1
ATOM 798 O O . LEU A 1 102 ? -10.608 4.968 7.673 1.00 95.19 102 LEU A O 1
ATOM 802 N N . ASP A 1 103 ? -8.781 4.044 8.599 1.00 95.19 103 ASP A N 1
ATOM 803 C CA . ASP A 1 103 ? -8.031 5.287 8.777 1.00 95.19 103 ASP A CA 1
ATOM 804 C C . ASP A 1 103 ? -7.298 5.657 7.480 1.00 95.19 103 ASP A C 1
ATOM 806 O O . ASP A 1 103 ? -7.355 6.798 7.022 1.00 95.19 103 ASP A O 1
ATOM 810 N N . GLY A 1 104 ? -6.665 4.672 6.833 1.00 94.38 104 GLY A N 1
ATOM 811 C CA . GLY A 1 104 ? -5.967 4.887 5.570 1.00 94.38 104 GLY A CA 1
ATOM 812 C C . GLY A 1 104 ? -5.280 3.647 5.007 1.00 94.38 104 GLY A C 1
ATOM 813 O O . GLY A 1 104 ? -5.282 2.577 5.609 1.00 94.38 104 GLY A O 1
ATOM 814 N N . ILE A 1 105 ? -4.670 3.810 3.832 1.00 96.38 105 ILE A N 1
ATOM 815 C CA . ILE A 1 105 ? -3.804 2.813 3.190 1.00 96.38 105 ILE A CA 1
ATOM 816 C C . ILE A 1 105 ? -2.388 3.381 3.211 1.00 96.38 105 ILE A C 1
ATOM 818 O O . ILE A 1 105 ? -2.188 4.508 2.758 1.00 96.38 105 ILE A O 1
ATOM 822 N N . SER A 1 106 ? -1.430 2.628 3.747 1.00 93.50 106 SER A N 1
ATOM 823 C CA . SER A 1 106 ? -0.043 3.080 3.909 1.00 93.50 106 SER A CA 1
ATOM 824 C C . SER A 1 106 ? 0.932 2.456 2.913 1.00 93.50 106 SER A C 1
ATOM 826 O O . SER A 1 106 ? 1.999 3.014 2.701 1.00 93.50 106 SER A O 1
ATOM 828 N N . SER A 1 107 ? 0.608 1.301 2.325 1.00 94.62 107 SER A N 1
ATOM 829 C CA . SER A 1 107 ? 1.457 0.649 1.317 1.00 94.62 107 SER A CA 1
ATOM 830 C C . SER A 1 107 ? 0.625 -0.231 0.394 1.00 94.62 107 SER A C 1
ATOM 832 O O . SER A 1 107 ? -0.308 -0.878 0.863 1.00 94.62 107 SER A O 1
ATOM 834 N N . ILE A 1 108 ? 0.984 -0.279 -0.887 1.00 95.81 108 ILE A N 1
ATOM 835 C CA . ILE A 1 108 ? 0.484 -1.235 -1.880 1.00 95.81 108 ILE A CA 1
ATOM 836 C C . ILE A 1 108 ? 1.710 -1.745 -2.629 1.00 95.81 108 ILE A C 1
ATOM 838 O O . ILE A 1 108 ? 2.501 -0.940 -3.121 1.00 95.81 108 ILE A O 1
ATOM 842 N N . ARG A 1 109 ? 1.877 -3.063 -2.703 1.00 93.12 109 ARG A N 1
ATOM 843 C CA . ARG A 1 109 ? 2.980 -3.698 -3.423 1.00 93.12 109 ARG A CA 1
ATOM 844 C C . ARG A 1 109 ? 2.455 -4.868 -4.243 1.00 93.12 109 ARG A C 1
ATOM 846 O O .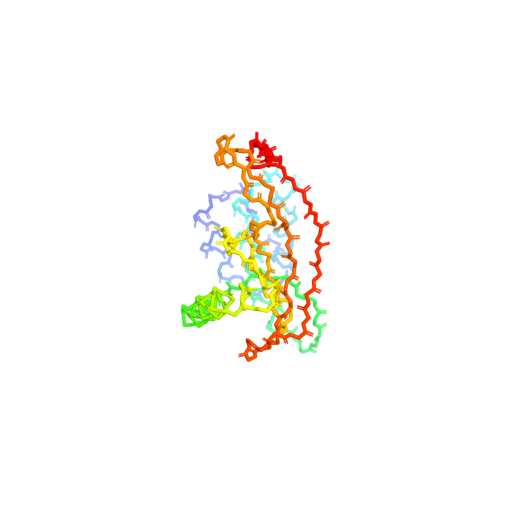 ARG A 1 109 ? 1.655 -5.648 -3.734 1.00 93.12 109 ARG A O 1
ATOM 853 N N . ARG A 1 110 ? 2.933 -4.979 -5.481 1.00 91.75 110 ARG A N 1
ATOM 854 C CA . ARG A 1 110 ? 2.784 -6.183 -6.301 1.00 91.75 110 ARG A CA 1
ATOM 855 C C . ARG A 1 110 ? 3.940 -7.128 -5.987 1.00 91.75 110 ARG A C 1
ATOM 857 O O . ARG A 1 110 ? 5.095 -6.703 -6.012 1.00 91.75 110 ARG A O 1
ATOM 864 N N . GLU A 1 111 ? 3.624 -8.368 -5.662 1.00 88.94 111 GLU A N 1
ATOM 865 C CA . GLU A 1 111 ? 4.573 -9.446 -5.404 1.00 88.94 111 GLU A CA 1
ATOM 866 C C . GLU A 1 111 ? 4.251 -10.577 -6.374 1.00 88.94 111 GLU A C 1
ATOM 868 O O . GLU A 1 111 ? 3.246 -11.268 -6.209 1.00 88.94 111 GLU A O 1
ATOM 873 N N . GLU A 1 112 ? 5.083 -10.715 -7.409 1.00 85.69 112 GLU A N 1
ATOM 874 C CA . GLU A 1 112 ? 4.845 -11.625 -8.536 1.00 85.69 112 GLU A CA 1
ATOM 875 C C . GLU A 1 112 ? 3.483 -11.309 -9.197 1.00 85.69 112 GLU A C 1
ATOM 877 O O . GLU A 1 112 ? 3.348 -10.295 -9.893 1.00 85.69 112 GLU A O 1
ATOM 882 N N . ASP A 1 113 ? 2.460 -12.111 -8.899 1.00 84.38 113 ASP A N 1
ATOM 883 C CA . ASP A 1 113 ? 1.085 -11.970 -9.392 1.00 84.38 113 ASP A CA 1
ATOM 884 C C . ASP A 1 113 ? 0.073 -11.548 -8.315 1.00 84.38 113 ASP A C 1
ATOM 886 O O . ASP A 1 113 ? -1.092 -11.304 -8.619 1.00 84.38 113 ASP A O 1
ATOM 890 N N . ASN A 1 114 ? 0.499 -11.441 -7.057 1.00 92.44 114 ASN A N 1
ATOM 891 C CA . ASN A 1 114 ? -0.362 -11.099 -5.928 1.00 92.44 114 ASN A CA 1
ATOM 892 C C . ASN A 1 114 ? -0.104 -9.673 -5.438 1.00 92.44 114 ASN A C 1
ATOM 894 O O . ASN A 1 114 ? 0.912 -9.043 -5.738 1.00 92.44 114 ASN A O 1
ATOM 898 N N . TRP A 1 115 ? -1.023 -9.167 -4.626 1.00 96.12 115 TRP A N 1
ATOM 899 C CA . TRP A 1 115 ? -0.917 -7.857 -4.009 1.00 96.12 115 TRP A CA 1
ATOM 900 C C . TRP A 1 115 ? -0.842 -7.973 -2.499 1.00 96.12 115 TRP A C 1
ATOM 902 O O . TRP A 1 115 ? -1.664 -8.626 -1.861 1.00 96.12 115 TRP A O 1
ATOM 912 N N . THR A 1 116 ? 0.099 -7.242 -1.921 1.00 97.00 116 THR A N 1
ATOM 913 C CA . THR A 1 116 ? 0.210 -7.066 -0.478 1.00 97.00 116 THR A CA 1
ATOM 914 C C . THR A 1 116 ? -0.067 -5.601 -0.158 1.00 97.00 116 THR A C 1
ATOM 916 O O . THR A 1 116 ? 0.631 -4.690 -0.615 1.00 97.00 116 THR A O 1
ATOM 919 N N . VAL A 1 117 ? -1.125 -5.355 0.614 1.00 97.44 117 VAL A N 1
ATOM 920 C CA . VAL A 1 117 ? -1.604 -4.013 0.953 1.00 97.44 117 VAL A CA 1
ATOM 921 C C . VAL A 1 117 ? -1.602 -3.825 2.455 1.00 97.44 117 VAL A C 1
ATOM 923 O O . VAL A 1 117 ? -2.159 -4.618 3.207 1.00 97.44 117 VAL A O 1
ATOM 926 N N . VAL A 1 118 ? -1.007 -2.727 2.904 1.00 97.50 118 VAL A N 1
ATOM 927 C CA . VAL A 1 118 ? -0.991 -2.359 4.314 1.00 97.50 118 VAL A CA 1
ATOM 928 C C . VAL A 1 118 ? -2.022 -1.270 4.563 1.00 97.50 118 VAL A C 1
ATOM 930 O O . VAL A 1 118 ? -1.949 -0.183 3.983 1.00 97.50 118 VAL A O 1
ATOM 933 N N . VAL A 1 119 ? -2.953 -1.552 5.470 1.00 97.12 119 VAL A N 1
ATOM 934 C CA . VAL A 1 119 ? -4.026 -0.644 5.874 1.00 97.12 119 VAL A CA 1
ATOM 935 C C . VAL A 1 119 ? -3.952 -0.307 7.355 1.00 97.12 119 VAL A C 1
ATOM 937 O O . VAL A 1 119 ? -3.556 -1.122 8.189 1.00 97.12 119 VAL A O 1
ATOM 940 N N . ASN A 1 120 ? -4.383 0.903 7.682 1.00 97.19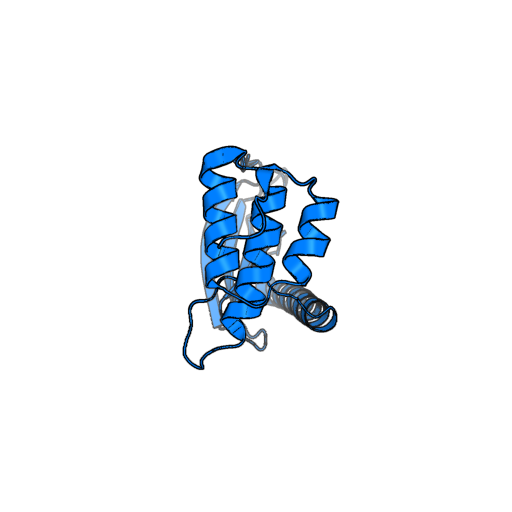 120 ASN A N 1
ATOM 941 C CA . ASN A 1 120 ? -4.533 1.396 9.038 1.00 97.19 120 ASN A CA 1
ATOM 942 C C . ASN A 1 120 ? -6.022 1.475 9.365 1.00 97.19 120 ASN A C 1
ATOM 944 O O . ASN A 1 120 ? -6.806 2.033 8.598 1.00 97.19 120 ASN A O 1
ATOM 948 N N . LEU A 1 121 ? -6.413 0.909 10.502 1.00 96.00 121 LEU A N 1
ATOM 949 C CA . LEU A 1 121 ? -7.799 0.843 10.962 1.00 96.00 121 LEU A CA 1
ATOM 950 C C . LEU A 1 121 ? -7.897 1.395 12.383 1.00 96.00 121 LEU A C 1
ATOM 952 O O . LEU A 1 121 ? -7.050 1.097 13.229 1.00 96.00 121 LEU A O 1
ATOM 956 N N . VAL A 1 122 ? -8.946 2.161 12.674 1.00 96.31 122 VAL A N 1
ATOM 957 C CA . VAL A 1 122 ? -9.217 2.648 14.028 1.00 96.31 122 VAL A CA 1
ATOM 958 C C . VAL A 1 122 ? -9.793 1.501 14.854 1.00 96.31 122 VAL A C 1
ATOM 960 O O . VAL A 1 122 ? -10.968 1.147 14.770 1.00 96.31 122 VAL A O 1
ATOM 963 N N . GLU A 1 123 ? -8.954 0.887 15.685 1.00 94.88 123 GLU A N 1
ATOM 964 C CA . GLU A 1 123 ? -9.386 -0.190 16.574 1.00 94.88 123 GLU A CA 1
ATOM 965 C C . GLU A 1 123 ? -10.141 0.346 17.798 1.00 94.88 123 GLU A C 1
ATOM 967 O O . GLU A 1 123 ? -11.003 -0.347 18.351 1.00 94.88 123 GLU A O 1
ATOM 972 N N . ARG A 1 124 ? -9.814 1.568 18.244 1.00 95.38 124 ARG A N 1
ATOM 973 C CA . ARG A 1 124 ? -10.511 2.236 19.349 1.00 95.38 124 ARG A CA 1
ATOM 974 C C . ARG A 1 124 ? -10.412 3.757 19.255 1.00 95.38 124 ARG A C 1
ATOM 976 O O . ARG A 1 124 ? -9.310 4.297 19.317 1.00 95.38 124 ARG A O 1
ATOM 983 N N . HIS A 1 125 ? -11.572 4.406 19.247 1.00 93.06 125 HIS A N 1
ATOM 984 C CA . HIS A 1 125 ? -11.719 5.858 19.359 1.00 93.06 125 HIS A CA 1
ATOM 985 C C . HIS A 1 125 ? -11.395 6.366 20.776 1.00 93.06 125 HIS A C 1
ATOM 987 O O . HIS A 1 125 ? -11.720 5.709 21.773 1.00 93.06 125 HIS A O 1
ATOM 993 N N . SER A 1 126 ? -10.781 7.543 20.867 1.00 91.12 126 SER A N 1
ATOM 994 C CA . SER A 1 126 ? -10.454 8.276 22.094 1.00 91.12 126 SER A CA 1
ATOM 995 C C . SER A 1 126 ? -10.826 9.760 21.951 1.00 91.12 126 SER A C 1
ATOM 997 O O . SER A 1 126 ? -11.021 10.267 20.853 1.00 91.12 126 SER A O 1
ATOM 999 N N . VAL A 1 127 ? -10.907 10.486 23.073 1.00 88.19 127 VAL A N 1
ATOM 1000 C CA . VAL A 1 127 ? -11.050 11.952 23.072 1.00 88.19 127 VAL A CA 1
ATOM 1001 C C . VAL A 1 127 ? -9.850 12.557 23.809 1.00 88.19 127 VAL A C 1
ATOM 1003 O O . VAL A 1 127 ? -9.699 12.288 25.005 1.00 88.19 127 VAL A O 1
ATOM 1006 N N . PRO A 1 128 ? -8.999 13.363 23.149 1.00 86.94 128 PRO A N 1
ATOM 1007 C CA . PRO A 1 128 ? -9.079 13.781 21.740 1.00 86.94 128 PRO A CA 1
ATOM 1008 C C . PRO A 1 128 ? -8.757 12.641 20.750 1.00 86.94 128 PRO A C 1
ATOM 1010 O O . PRO A 1 128 ? -8.076 11.685 21.119 1.00 86.94 128 PRO A O 1
ATOM 1013 N N . ASP A 1 129 ? -9.203 12.769 19.496 1.00 84.50 129 ASP A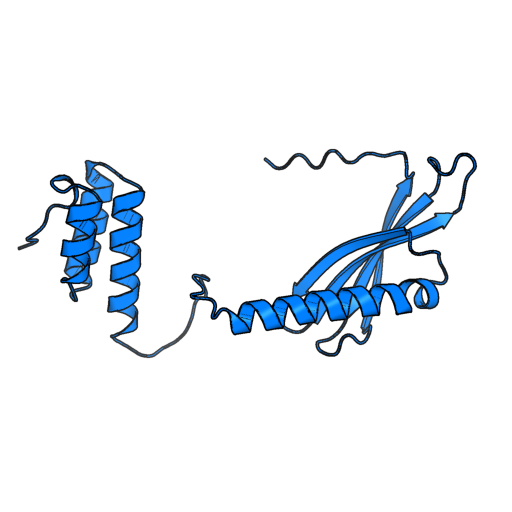 N 1
ATOM 1014 C CA . ASP A 1 129 ? -9.009 11.797 18.395 1.00 84.50 129 ASP A CA 1
ATOM 1015 C C . ASP A 1 129 ? -7.524 11.567 18.049 1.00 84.50 129 ASP A C 1
ATOM 1017 O O . ASP A 1 129 ? -7.108 10.523 17.549 1.00 84.50 129 ASP A O 1
ATOM 1021 N N . THR A 1 130 ? -6.659 12.511 18.424 1.00 86.81 130 THR A N 1
ATOM 1022 C CA . THR A 1 130 ? -5.200 12.340 18.374 1.00 86.81 130 THR A CA 1
ATOM 1023 C C . THR A 1 130 ? -4.694 11.207 19.275 1.00 86.81 130 THR A C 1
ATOM 1025 O O . THR A 1 130 ? -3.542 10.793 19.152 1.00 86.81 130 THR A O 1
ATOM 1028 N N . GLN A 1 131 ? -5.534 10.675 20.169 1.00 89.25 131 GLN A N 1
ATOM 1029 C CA . GLN A 1 131 ? -5.237 9.526 21.027 1.00 89.25 131 GLN A CA 1
ATOM 1030 C C . GLN A 1 131 ? -5.931 8.230 20.588 1.00 89.25 131 GLN A C 1
ATOM 1032 O O . GLN A 1 131 ? -5.987 7.269 21.371 1.00 89.25 131 GLN A O 1
ATOM 1037 N N . ASP A 1 132 ? -6.463 8.177 19.368 1.00 94.19 132 ASP A N 1
ATOM 1038 C CA . ASP A 1 132 ? -7.016 6.947 18.809 1.00 94.19 132 ASP A CA 1
ATOM 1039 C C . ASP A 1 132 ? -5.971 5.831 18.777 1.00 94.19 132 ASP A C 1
ATOM 1041 O O . ASP A 1 132 ? -4.760 6.055 18.648 1.00 94.19 132 ASP A O 1
ATOM 1045 N N . ILE A 1 133 ? -6.454 4.601 18.929 1.00 95.00 133 ILE A N 1
ATOM 1046 C CA . ILE A 1 133 ? -5.651 3.400 18.741 1.00 95.00 133 ILE A CA 1
ATOM 1047 C C . ILE A 1 133 ? -5.827 2.939 17.301 1.00 95.00 133 ILE A C 1
ATOM 1049 O O . ILE A 1 133 ? -6.918 2.513 16.916 1.00 95.00 133 ILE A O 1
ATOM 1053 N N . ILE A 1 134 ? -4.728 2.957 16.557 1.00 95.81 134 ILE A N 1
ATOM 1054 C CA . ILE A 1 134 ? -4.647 2.485 15.181 1.00 95.81 134 ILE A CA 1
ATOM 1055 C C . ILE A 1 134 ? -4.059 1.075 15.174 1.00 95.81 134 ILE A C 1
ATOM 1057 O O . ILE A 1 134 ? -3.065 0.801 15.852 1.00 95.81 134 ILE A O 1
ATOM 1061 N N . GLY A 1 135 ? -4.687 0.168 14.435 1.00 96.06 135 GLY A N 1
ATOM 1062 C CA . GLY A 1 135 ? -4.135 -1.135 14.085 1.00 96.06 135 GLY A CA 1
ATOM 1063 C C . GLY A 1 135 ? -3.628 -1.113 12.649 1.00 96.06 135 GLY A C 1
ATOM 1064 O O . GLY A 1 135 ? -4.349 -0.671 11.757 1.00 96.06 135 GLY A O 1
ATOM 1065 N N . ARG A 1 136 ? -2.407 -1.604 12.433 1.00 97.19 136 ARG A N 1
ATOM 1066 C CA . ARG A 1 136 ? -1.819 -1.798 11.105 1.00 97.19 136 ARG A CA 1
ATOM 1067 C C . ARG A 1 136 ? -2.041 -3.244 10.684 1.00 97.19 136 ARG A C 1
ATOM 1069 O O . ARG A 1 136 ? -1.657 -4.165 11.410 1.00 97.19 136 ARG A O 1
ATOM 1076 N N . TYR A 1 137 ? -2.657 -3.435 9.531 1.00 96.94 137 TYR A N 1
ATOM 1077 C CA . TYR A 1 137 ? -3.006 -4.738 8.985 1.00 96.94 137 TYR A CA 1
ATOM 1078 C C . TYR A 1 137 ? -2.379 -4.902 7.615 1.00 96.94 137 TYR A C 1
ATOM 1080 O O . TYR A 1 137 ? -2.349 -3.965 6.826 1.00 96.94 137 TYR A O 1
ATOM 1088 N N . GLU A 1 138 ? -1.894 -6.101 7.353 1.00 97.38 138 GLU A N 1
ATOM 1089 C CA . GLU A 1 138 ? -1.527 -6.559 6.026 1.00 97.38 138 GLU A CA 1
ATOM 1090 C C . GLU A 1 138 ? -2.706 -7.335 5.449 1.00 97.38 138 GLU A C 1
ATOM 1092 O O . GLU A 1 138 ? -3.320 -8.144 6.149 1.00 97.38 138 GLU A O 1
ATOM 1097 N N . VAL A 1 139 ? -3.050 -7.044 4.203 1.00 96.81 139 VAL A N 1
ATOM 1098 C CA . VAL A 1 139 ? -4.118 -7.676 3.436 1.00 96.81 139 VAL A CA 1
ATOM 1099 C C . VAL A 1 139 ? -3.486 -8.210 2.163 1.00 96.81 139 VAL A C 1
ATOM 1101 O O . VAL A 1 139 ? -2.834 -7.456 1.441 1.00 96.81 139 VAL A O 1
ATOM 1104 N N . HIS A 1 140 ? -3.689 -9.492 1.897 1.00 96.31 140 HIS A N 1
ATOM 1105 C CA . HIS A 1 140 ? -3.242 -10.129 0.668 1.00 96.31 140 HIS A CA 1
ATOM 1106 C C . HIS A 1 140 ? -4.411 -10.228 -0.299 1.00 96.31 140 HIS A C 1
ATOM 1108 O O . HIS A 1 140 ? -5.522 -10.595 0.101 1.00 96.31 140 HIS A O 1
ATOM 1114 N N . LEU A 1 141 ? -4.150 -9.894 -1.557 1.00 95.50 141 LEU A N 1
ATOM 1115 C CA . LEU A 1 141 ? -5.077 -10.050 -2.661 1.00 95.50 141 LEU A CA 1
ATOM 1116 C C . LEU A 1 141 ? -4.408 -10.842 -3.781 1.00 95.50 141 LEU A C 1
ATOM 1118 O O . LEU A 1 141 ? -3.188 -10.791 -3.925 1.00 95.50 141 LEU A O 1
ATOM 1122 N N . ASP A 1 142 ? -5.194 -11.576 -4.552 1.00 94.31 142 ASP A N 1
ATOM 1123 C CA . ASP A 1 142 ? -4.719 -12.206 -5.785 1.00 94.31 142 ASP A CA 1
ATOM 1124 C C . ASP A 1 142 ? -4.666 -11.214 -6.961 1.00 94.31 142 ASP A C 1
ATOM 1126 O O . ASP A 1 142 ? -4.951 -10.022 -6.803 1.00 94.31 142 ASP A O 1
ATOM 1130 N N . SER A 1 143 ? -4.291 -11.709 -8.143 1.00 89.06 143 SER A N 1
ATOM 1131 C CA . SER A 1 143 ? -4.215 -10.945 -9.395 1.00 89.06 143 SER A CA 1
ATOM 1132 C C . SER A 1 143 ? -5.521 -10.245 -9.770 1.00 89.06 143 SER A C 1
ATOM 1134 O O . SER A 1 143 ? -5.491 -9.187 -10.393 1.00 89.06 143 SER A O 1
ATOM 1136 N N . ASP A 1 144 ? -6.660 -10.810 -9.370 1.00 88.06 144 ASP A N 1
ATOM 1137 C CA . ASP A 1 144 ? -8.000 -10.300 -9.662 1.00 88.06 144 ASP A CA 1
ATOM 1138 C C . ASP A 1 144 ? -8.481 -9.284 -8.606 1.00 88.06 144 ASP A C 1
ATOM 1140 O O . ASP A 1 144 ? -9.546 -8.671 -8.740 1.00 88.06 144 ASP A O 1
ATOM 1144 N N . GLY A 1 145 ? -7.688 -9.060 -7.552 1.00 89.38 145 GLY A N 1
ATOM 1145 C CA . GLY A 1 145 ? -8.020 -8.163 -6.450 1.00 89.38 145 GLY A CA 1
ATOM 1146 C C . GLY A 1 145 ? -9.019 -8.767 -5.459 1.00 89.38 145 GLY A C 1
ATOM 1147 O O . GLY A 1 145 ? -9.688 -8.028 -4.720 1.00 89.38 145 GLY A O 1
ATOM 1148 N N . GLU A 1 146 ? -9.151 -10.092 -5.418 1.00 92.31 146 GLU A N 1
ATOM 1149 C CA . GLU A 1 146 ? -9.907 -10.783 -4.379 1.00 92.31 146 GLU A CA 1
ATOM 1150 C C . GLU A 1 146 ? -9.043 -10.956 -3.128 1.00 92.31 146 GLU A C 1
ATOM 1152 O O . GLU A 1 146 ? -7.870 -11.310 -3.198 1.00 92.31 146 GLU A O 1
ATOM 1157 N N . ILE A 1 147 ? -9.611 -10.690 -1.947 1.00 93.88 147 ILE A N 1
ATOM 1158 C CA . ILE A 1 147 ? -8.863 -10.810 -0.690 1.00 93.88 147 ILE A CA 1
ATOM 1159 C C . ILE A 1 147 ? -8.680 -12.289 -0.349 1.00 93.88 147 ILE A C 1
ATOM 1161 O O . ILE A 1 147 ? -9.651 -12.997 -0.080 1.00 93.88 147 ILE A O 1
ATOM 1165 N N . THR A 1 148 ? -7.427 -12.724 -0.266 1.00 95.31 148 THR A N 1
ATOM 1166 C CA . THR A 1 148 ? -7.043 -14.104 0.059 1.00 95.31 148 THR A CA 1
ATOM 1167 C C . THR A 1 148 ? -6.663 -14.276 1.530 1.00 95.31 148 THR A C 1
ATOM 1169 O O . THR A 1 148 ? -6.747 -15.378 2.075 1.00 95.31 148 THR A O 1
ATOM 1172 N N . GLY A 1 149 ? -6.303 -13.190 2.221 1.00 94.69 149 GLY A N 1
ATOM 1173 C CA . GLY A 1 149 ? -5.975 -13.233 3.643 1.00 94.69 149 GLY A CA 1
ATOM 1174 C C . GLY A 1 149 ? -5.723 -11.865 4.264 1.00 94.69 149 GLY A C 1
ATOM 1175 O O . GLY A 1 149 ? -5.578 -10.860 3.573 1.00 94.69 149 GLY A O 1
ATOM 1176 N N . TYR A 1 150 ? -5.665 -11.827 5.597 1.00 96.12 150 TYR A N 1
ATOM 1177 C CA . TYR A 1 150 ? -5.207 -10.650 6.329 1.00 96.12 150 TYR A CA 1
ATOM 1178 C C . TYR A 1 150 ? -4.567 -11.023 7.670 1.00 96.12 150 TYR A C 1
ATOM 1180 O O . TYR A 1 150 ? -4.932 -12.017 8.306 1.00 96.12 150 TYR A O 1
ATOM 1188 N N . HIS A 1 151 ? -3.642 -10.187 8.137 1.00 96.25 151 HIS A N 1
ATOM 1189 C CA . HIS A 1 151 ? -2.993 -10.326 9.436 1.00 96.25 151 HIS A CA 1
ATOM 1190 C C . HIS A 1 151 ? -2.756 -8.958 10.089 1.00 96.25 151 HIS A C 1
ATOM 1192 O O . HIS A 1 151 ? -2.455 -7.974 9.420 1.00 96.25 151 HIS A O 1
ATOM 1198 N N . ARG A 1 152 ? -2.882 -8.870 11.422 1.00 96.56 152 ARG A N 1
ATOM 1199 C CA . ARG A 1 152 ? -2.562 -7.637 12.158 1.00 96.56 152 ARG A CA 1
ATOM 1200 C C . ARG A 1 152 ? -1.076 -7.597 12.492 1.00 96.56 152 ARG A C 1
ATOM 1202 O O . ARG A 1 152 ? -0.640 -8.332 13.372 1.00 96.56 152 ARG A O 1
ATOM 1209 N N . LEU A 1 153 ? -0.357 -6.660 11.888 1.00 96.50 153 LEU A N 1
ATOM 1210 C CA . LEU A 1 153 ? 1.074 -6.455 12.103 1.00 96.50 153 LEU A CA 1
ATOM 1211 C C . LEU A 1 153 ? 1.366 -5.793 13.453 1.00 96.50 153 LEU A C 1
ATOM 1213 O O . LEU A 1 153 ? 2.223 -6.240 14.212 1.00 96.50 153 LEU A O 1
ATOM 1217 N N . SER A 1 154 ? 0.666 -4.702 13.765 1.00 95.38 154 SER A N 1
ATOM 1218 C CA . SER A 1 154 ? 0.944 -3.920 14.970 1.00 95.38 154 SER A CA 1
ATOM 1219 C C . SER A 1 154 ? -0.244 -3.063 15.396 1.00 95.38 154 SER A C 1
ATOM 1221 O O . SER A 1 154 ? -1.278 -2.994 14.729 1.00 95.38 154 SER A O 1
ATOM 1223 N N . ARG A 1 155 ? -0.101 -2.420 16.556 1.00 95.25 155 ARG A N 1
ATOM 1224 C CA . ARG A 1 155 ? -1.066 -1.463 17.087 1.00 95.25 155 ARG A CA 1
ATOM 1225 C C . ARG A 1 155 ? -0.324 -0.329 17.780 1.00 95.25 155 ARG A C 1
ATOM 1227 O O . ARG A 1 155 ? 0.541 -0.589 18.614 1.00 95.25 155 ARG A O 1
ATOM 1234 N N . TYR A 1 156 ? -0.696 0.908 17.486 1.00 92.69 156 TYR A N 1
ATOM 1235 C CA . TYR A 1 156 ? -0.053 2.103 18.026 1.00 92.69 156 TYR A CA 1
ATOM 1236 C C . TYR A 1 156 ? -1.081 3.195 18.347 1.00 92.69 156 TYR A C 1
ATOM 1238 O O . TYR A 1 156 ? -2.257 3.095 17.997 1.00 92.69 156 TYR A O 1
ATOM 1246 N N . ARG A 1 157 ? -0.660 4.227 19.086 1.00 92.69 157 ARG A N 1
ATOM 1247 C CA . ARG A 1 157 ? -1.476 5.431 19.304 1.00 92.69 157 ARG A CA 1
ATOM 1248 C C . ARG A 1 157 ? -1.195 6.435 18.197 1.00 92.69 157 ARG A C 1
ATOM 1250 O O . ARG A 1 157 ? -0.029 6.669 17.895 1.00 92.69 157 ARG A O 1
ATOM 1257 N N . ARG A 1 158 ? -2.237 7.082 17.677 1.00 88.56 158 ARG A N 1
ATOM 1258 C CA . ARG A 1 158 ? -2.154 8.054 16.575 1.00 88.56 158 ARG A CA 1
ATOM 1259 C C . ARG A 1 158 ? -1.156 9.191 16.823 1.00 88.56 158 ARG A C 1
ATOM 1261 O O . ARG A 1 158 ? -0.503 9.642 15.894 1.00 88.56 158 ARG A O 1
ATOM 1268 N N . SER A 1 159 ? -0.970 9.598 18.079 1.00 80.06 159 SER A N 1
ATOM 1269 C CA . SER A 1 159 ? 0.004 10.616 18.497 1.00 80.06 159 SER A CA 1
ATOM 1270 C C . SER A 1 159 ? 1.485 10.221 18.339 1.00 80.06 159 SER A C 1
ATOM 1272 O O . SER A 1 159 ? 2.344 10.930 18.858 1.00 80.06 159 SER A O 1
ATOM 1274 N N . TYR A 1 160 ? 1.808 9.092 17.703 1.00 62.22 160 TYR A N 1
ATOM 1275 C CA . TYR A 1 160 ? 3.183 8.684 17.419 1.00 62.22 160 TYR A CA 1
ATOM 1276 C C . TYR A 1 160 ? 3.539 9.049 15.972 1.00 62.22 160 TYR A C 1
ATOM 1278 O O . TYR A 1 160 ? 3.078 8.408 15.033 1.00 62.22 160 TYR A O 1
ATOM 1286 N N . THR A 1 161 ? 4.334 10.103 15.792 1.00 58.53 161 THR A N 1
ATOM 1287 C CA . THR A 1 161 ? 5.005 10.386 14.519 1.00 58.53 161 THR A CA 1
ATOM 1288 C C . THR A 1 161 ? 6.205 9.457 14.415 1.00 58.53 161 THR A C 1
ATOM 1290 O O . THR A 1 161 ? 7.153 9.602 15.187 1.00 58.53 161 THR A O 1
ATOM 1293 N N . ASP A 1 162 ? 6.159 8.506 13.487 1.00 58.16 162 ASP A N 1
ATOM 1294 C CA . ASP A 1 162 ? 7.342 7.744 13.104 1.00 58.16 162 ASP A CA 1
ATOM 1295 C C . ASP A 1 162 ? 8.211 8.642 12.209 1.00 58.16 162 ASP A C 1
ATOM 1297 O O . ASP A 1 162 ? 7.785 9.079 11.140 1.00 58.16 162 ASP A O 1
ATOM 1301 N N . TYR A 1 163 ? 9.390 9.026 12.699 1.00 45.38 163 TYR A N 1
ATOM 1302 C CA . TYR A 1 163 ? 10.425 9.613 11.854 1.00 45.38 163 TYR A CA 1
ATOM 1303 C C . TYR A 1 163 ? 11.093 8.448 11.112 1.00 45.38 163 TYR A C 1
ATOM 1305 O O . TYR A 1 163 ? 12.129 7.952 11.555 1.00 45.38 163 TYR A O 1
ATOM 1313 N N . GLU A 1 164 ? 10.514 8.013 9.990 1.00 46.56 164 GLU A N 1
ATOM 1314 C CA . GLU A 1 164 ? 11.197 7.110 9.058 1.00 46.56 164 GLU A CA 1
ATOM 1315 C C . GLU A 1 164 ? 12.302 7.913 8.357 1.00 46.56 164 GLU A C 1
ATOM 1317 O O . GLU A 1 164 ? 12.123 8.505 7.292 1.00 46.56 164 GLU A O 1
ATOM 1322 N N . GLY A 1 165 ? 13.448 8.020 9.031 1.00 32.84 165 GLY A N 1
ATOM 1323 C CA . GLY A 1 165 ? 14.681 8.535 8.460 1.00 32.84 165 GLY A CA 1
ATOM 1324 C C . GLY A 1 165 ? 15.181 7.563 7.401 1.00 32.84 165 GLY A C 1
ATOM 1325 O O . GLY A 1 165 ? 15.740 6.521 7.731 1.00 32.84 165 GLY A O 1
ATOM 1326 N N . TRP A 1 166 ? 14.976 7.913 6.136 1.00 43.16 166 TRP A N 1
ATOM 1327 C CA . TRP A 1 166 ? 15.697 7.309 5.024 1.00 43.16 166 TRP A CA 1
ATOM 1328 C C . TRP A 1 166 ? 17.174 7.723 5.137 1.00 43.16 166 TRP A C 1
ATOM 1330 O O . TRP A 1 166 ? 17.479 8.918 5.098 1.00 43.16 166 TRP A O 1
ATOM 1340 N N . CYS A 1 167 ? 18.060 6.745 5.334 1.00 41.25 167 CYS A N 1
ATOM 1341 C CA . CYS A 1 167 ? 19.506 6.870 5.131 1.00 41.25 167 CYS A CA 1
ATOM 1342 C C . CYS A 1 167 ? 19.868 6.276 3.773 1.00 41.25 167 CYS A C 1
ATOM 1344 O O . CYS A 1 167 ? 19.284 5.219 3.443 1.00 41.25 167 CYS A O 1
#

InterPro domains:
  IPR008634 Gas vesicle protein GvpO [PF05800] (77-161)